Protein AF-A0A1B6M7W5-F1 (afdb_monomer_lite)

Foldseek 3Di:
DVVVVLVVVVVVVVVVVVVPVDPDPVVVLLVVLLSCLVPPNDWDALCNVDVDDDPRRRATDADPDPDPVSCPDSNRSNSVSLRPDDVCVVPPPPPPPPD

Structure (mmCIF, N/CA/C/O backbone):
data_AF-A0A1B6M7W5-F1
#
_entry.id   AF-A0A1B6M7W5-F1
#
loop_
_atom_site.group_PDB
_atom_site.id
_atom_site.type_symbol
_atom_site.label_atom_id
_atom_site.label_alt_id
_atom_site.label_comp_id
_atom_site.label_asym_id
_atom_site.label_entity_id
_atom_site.label_seq_id
_atom_site.pdbx_PDB_ins_code
_atom_site.Cartn_x
_atom_site.Cartn_y
_atom_site.Cartn_z
_atom_site.occupancy
_atom_site.B_iso_or_equiv
_atom_site.auth_seq_id
_atom_site.auth_comp_id
_atom_site.auth_asym_id
_atom_site.auth_atom_id
_atom_site.pdbx_PDB_model_num
ATOM 1 N N . ASP A 1 1 ? 14.344 5.692 16.605 1.00 52.66 1 ASP A N 1
ATOM 2 C CA . ASP A 1 1 ? 13.565 4.501 16.961 1.00 52.66 1 ASP A CA 1
ATOM 3 C C . ASP A 1 1 ? 12.310 4.390 16.096 1.00 52.66 1 ASP A C 1
ATOM 5 O O . ASP A 1 1 ? 11.431 5.245 16.182 1.00 52.66 1 ASP A O 1
ATOM 9 N N . TRP A 1 2 ? 12.294 3.454 15.145 1.00 39.81 2 TRP A N 1
ATOM 10 C CA . TRP A 1 2 ? 11.211 3.304 14.155 1.00 39.81 2 TRP A CA 1
ATOM 11 C C . TRP A 1 2 ? 10.080 2.415 14.665 1.00 39.81 2 TRP A C 1
ATOM 13 O O . TRP A 1 2 ? 8.920 2.696 14.382 1.00 39.81 2 TRP A O 1
ATOM 23 N N . HIS A 1 3 ? 10.409 1.415 15.486 1.00 44.88 3 HIS A N 1
ATOM 24 C CA . HIS A 1 3 ? 9.435 0.520 16.104 1.00 44.88 3 HIS A CA 1
ATOM 25 C C . HIS A 1 3 ? 8.398 1.315 16.901 1.00 44.88 3 HIS A C 1
ATOM 27 O O . HIS A 1 3 ? 7.205 1.186 16.631 1.00 44.88 3 HIS A O 1
ATOM 33 N N . ASN A 1 4 ? 8.847 2.250 17.742 1.00 48.62 4 ASN A N 1
ATOM 34 C CA . ASN A 1 4 ? 7.959 3.065 18.576 1.00 48.62 4 ASN A CA 1
ATOM 35 C C . ASN A 1 4 ? 6.988 3.936 17.770 1.00 48.62 4 ASN A C 1
ATOM 37 O O . ASN A 1 4 ? 5.854 4.121 18.189 1.00 48.62 4 ASN A O 1
ATOM 41 N N . ARG A 1 5 ? 7.371 4.417 16.579 1.00 47.44 5 ARG A N 1
ATOM 42 C CA . ARG A 1 5 ? 6.477 5.229 15.733 1.00 47.44 5 ARG A CA 1
ATOM 43 C C . ARG A 1 5 ? 5.368 4.405 15.090 1.00 47.44 5 ARG A C 1
ATOM 45 O O . ARG A 1 5 ? 4.238 4.871 15.015 1.00 47.44 5 ARG A O 1
ATOM 52 N N . THR A 1 6 ? 5.679 3.186 14.656 1.00 51.00 6 THR A N 1
ATOM 53 C CA . THR A 1 6 ? 4.680 2.248 14.120 1.00 51.00 6 THR A CA 1
ATOM 54 C C . THR A 1 6 ? 3.662 1.855 15.187 1.00 51.00 6 THR A C 1
ATOM 56 O O . THR A 1 6 ? 2.465 1.888 14.914 1.00 51.00 6 THR A O 1
ATOM 59 N N . PHE A 1 7 ? 4.123 1.581 16.413 1.00 55.97 7 PHE A N 1
ATOM 60 C CA . PHE A 1 7 ? 3.243 1.283 17.546 1.00 55.97 7 PHE A CA 1
ATOM 61 C C . PHE A 1 7 ? 2.380 2.482 17.954 1.00 55.97 7 PHE A C 1
ATOM 63 O O . PHE A 1 7 ? 1.214 2.305 18.296 1.00 55.97 7 PHE A O 1
ATOM 70 N N . GLU A 1 8 ? 2.911 3.704 17.876 1.00 48.72 8 GLU A N 1
ATOM 71 C CA . GLU A 1 8 ? 2.160 4.921 18.198 1.00 48.72 8 GLU A CA 1
ATOM 72 C C . GLU A 1 8 ? 1.050 5.194 17.173 1.00 48.72 8 GLU A C 1
ATOM 74 O O . GLU A 1 8 ? -0.090 5.461 17.546 1.00 48.72 8 GLU A O 1
ATOM 79 N N . VAL A 1 9 ? 1.352 5.063 15.876 1.00 58.28 9 VAL A N 1
ATOM 80 C CA . VAL A 1 9 ? 0.360 5.218 14.799 1.00 58.28 9 VAL A CA 1
ATOM 81 C C . VAL A 1 9 ? -0.689 4.109 14.870 1.00 58.28 9 VAL A C 1
ATOM 83 O O . VAL A 1 9 ? -1.880 4.405 14.772 1.00 58.28 9 VAL A O 1
ATOM 86 N N . GLN A 1 10 ? -0.280 2.862 15.131 1.00 57.69 10 GLN A N 1
ATOM 87 C CA . GLN A 1 10 ? -1.220 1.777 15.415 1.00 57.69 10 GLN A CA 1
ATOM 88 C C . GLN A 1 10 ? -2.114 2.128 16.605 1.00 57.69 10 GLN A C 1
ATOM 90 O O . GLN A 1 10 ? -3.328 2.067 16.457 1.00 57.69 10 GLN A O 1
ATOM 95 N N . ARG A 1 11 ? -1.566 2.591 17.737 1.00 60.91 11 ARG A N 1
ATOM 96 C CA . ARG A 1 11 ? -2.366 2.978 18.912 1.00 60.91 11 ARG A CA 1
ATOM 97 C C . ARG A 1 11 ? -3.338 4.119 18.633 1.00 60.91 11 ARG A C 1
ATOM 99 O O . ARG A 1 11 ? -4.479 4.043 19.075 1.00 60.91 11 ARG A O 1
ATOM 106 N N . ILE A 1 12 ? -2.921 5.165 17.921 1.00 62.06 12 ILE A N 1
ATOM 107 C CA . ILE A 1 12 ? -3.774 6.327 17.624 1.00 62.06 12 ILE A CA 1
ATOM 108 C C . ILE A 1 12 ? -4.921 5.924 16.701 1.00 62.06 12 ILE A C 1
ATOM 110 O O . ILE A 1 12 ? -6.074 6.291 16.938 1.00 62.06 12 ILE A O 1
ATOM 114 N N . VAL A 1 13 ? -4.630 5.153 15.654 1.00 62.50 13 VAL A N 1
ATOM 115 C CA . VAL A 1 13 ? -5.669 4.718 14.723 1.00 62.50 13 VAL A CA 1
ATOM 116 C C . VAL A 1 13 ? -6.583 3.683 15.378 1.00 62.50 13 VAL A C 1
ATOM 118 O O . VAL A 1 13 ? -7.797 3.782 15.235 1.00 62.50 13 VAL A O 1
ATOM 121 N N . GLN A 1 14 ? -6.043 2.766 16.179 1.00 60.72 14 GLN A N 1
ATOM 122 C CA . GLN A 1 14 ? -6.811 1.787 16.950 1.00 60.72 14 GLN A CA 1
ATOM 123 C C . GLN A 1 14 ? -7.681 2.467 18.019 1.00 60.72 14 GLN A C 1
ATOM 125 O O . GLN A 1 14 ? -8.842 2.104 18.173 1.00 60.72 14 GLN A O 1
ATOM 130 N N . GLY A 1 15 ? -7.187 3.519 18.677 1.00 57.56 15 GLY A N 1
ATOM 131 C CA . GLY A 1 15 ? -7.953 4.328 19.628 1.00 57.56 15 GLY A CA 1
ATOM 132 C C . GLY A 1 15 ? -9.070 5.152 18.979 1.00 57.56 15 GLY A C 1
ATOM 133 O O . GLY A 1 15 ? -10.135 5.316 19.569 1.00 57.56 15 GLY A O 1
ATOM 134 N N . ASN A 1 16 ? -8.878 5.639 17.750 1.00 54.72 16 ASN A N 1
ATOM 135 C CA . ASN A 1 16 ? -9.939 6.317 16.996 1.00 54.72 16 ASN A CA 1
ATOM 136 C C . ASN A 1 16 ? -10.954 5.331 16.406 1.00 54.72 16 ASN A C 1
ATOM 138 O O . ASN A 1 16 ? -12.148 5.614 16.412 1.00 54.72 16 ASN A O 1
ATOM 142 N N . LEU A 1 17 ? -10.498 4.156 15.971 1.00 56.34 17 LEU A N 1
ATOM 143 C CA . LEU A 1 17 ? -11.354 3.072 15.505 1.00 56.34 17 LEU A CA 1
ATOM 144 C C . LEU A 1 17 ? -12.186 2.470 16.639 1.00 56.34 17 LEU A C 1
ATOM 146 O O . LEU A 1 17 ? -13.326 2.128 16.388 1.00 56.34 17 LEU A O 1
ATOM 150 N N . GLN A 1 18 ? -11.682 2.390 17.876 1.00 53.47 18 GLN A N 1
ATOM 151 C CA . GLN A 1 18 ? -12.452 1.940 19.048 1.00 53.47 18 GLN A CA 1
ATOM 152 C C . GLN A 1 18 ? -13.565 2.913 19.467 1.00 53.47 18 GLN A C 1
ATOM 154 O O . GLN A 1 18 ? -14.569 2.479 20.029 1.00 53.47 18 GLN A O 1
ATOM 159 N N . LYS A 1 19 ? -13.419 4.220 19.191 1.00 55.97 19 LYS A N 1
ATOM 160 C CA . LYS A 1 19 ? -14.475 5.219 19.462 1.00 55.97 19 LYS A CA 1
ATOM 161 C C . LYS A 1 19 ? -15.721 4.998 18.604 1.00 55.97 19 LYS A C 1
ATOM 163 O O . LYS A 1 19 ? -16.812 5.399 18.995 1.00 55.97 19 LYS A O 1
ATOM 168 N N . THR A 1 20 ? -15.566 4.350 17.455 1.00 56.31 20 THR A N 1
ATOM 169 C CA . THR A 1 20 ? -16.665 3.825 16.648 1.00 56.31 20 THR A CA 1
ATOM 170 C C . THR A 1 20 ? -16.804 2.342 16.975 1.00 56.31 20 THR A C 1
ATOM 172 O O . THR A 1 20 ? -15.862 1.590 16.796 1.00 56.31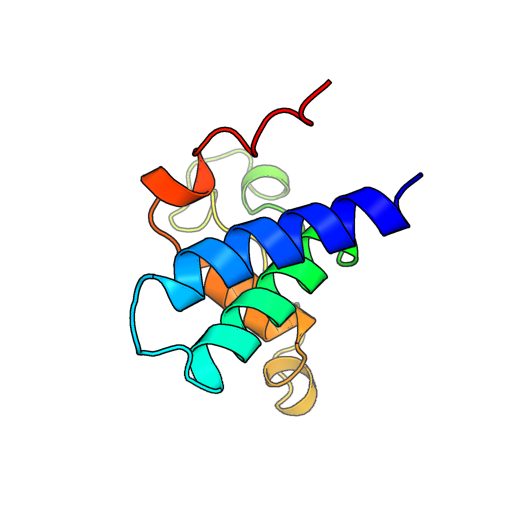 20 THR A O 1
ATOM 175 N N . SER A 1 21 ? -17.943 1.859 17.455 1.00 56.69 21 SER A N 1
ATOM 176 C CA . SER A 1 21 ? -18.127 0.464 17.912 1.00 56.69 21 SER A CA 1
ATOM 177 C C . SER A 1 21 ? -18.010 -0.625 16.816 1.00 56.69 21 SER A C 1
ATOM 179 O O . SER A 1 21 ? -18.495 -1.739 16.982 1.00 56.69 21 SER A O 1
ATOM 181 N N . THR A 1 22 ? -17.375 -0.332 15.680 1.00 59.47 22 THR A N 1
ATOM 182 C CA . THR A 1 22 ? -17.299 -1.165 14.475 1.00 59.47 22 THR A CA 1
ATOM 183 C C . THR A 1 22 ? -15.864 -1.279 13.950 1.00 59.47 22 THR A C 1
ATOM 185 O O . THR A 1 22 ? -15.550 -0.933 12.812 1.00 59.47 22 THR A O 1
ATOM 188 N N . VAL A 1 23 ? -14.965 -1.841 14.763 1.00 64.19 23 VAL A N 1
ATOM 189 C CA . VAL A 1 23 ? -13.677 -2.345 14.258 1.00 64.19 23 VAL A CA 1
ATOM 190 C C . VAL A 1 23 ? -13.901 -3.733 13.677 1.00 64.19 23 VAL A C 1
ATOM 192 O O . VAL A 1 23 ? -13.830 -4.742 14.372 1.00 64.19 23 VAL A O 1
ATOM 195 N N . THR A 1 24 ? -14.236 -3.780 12.393 1.00 81.00 24 THR A N 1
ATOM 196 C CA . THR A 1 24 ? -14.421 -5.045 11.677 1.00 81.00 24 THR A CA 1
ATOM 197 C C . THR A 1 24 ? -13.099 -5.510 11.062 1.00 81.00 24 THR A C 1
ATOM 199 O O . THR A 1 24 ? -12.213 -4.699 10.780 1.00 81.00 24 THR A O 1
ATOM 202 N N . LEU A 1 25 ? -12.957 -6.821 10.834 1.00 82.56 25 LEU A N 1
ATOM 203 C CA . LEU A 1 25 ? -11.784 -7.406 10.166 1.00 82.56 25 LEU A CA 1
ATOM 204 C C . LEU A 1 25 ? -11.399 -6.674 8.858 1.00 82.56 25 LEU A C 1
ATOM 206 O O . LEU A 1 25 ? -10.213 -6.401 8.677 1.00 82.56 25 LEU A O 1
ATOM 210 N N . PRO A 1 26 ? -12.345 -6.264 7.985 1.00 85.38 26 PRO A N 1
ATOM 211 C CA . PRO A 1 26 ? -12.026 -5.449 6.813 1.00 85.38 26 PRO A CA 1
ATOM 212 C C . PRO A 1 26 ? -11.370 -4.104 7.142 1.00 85.38 26 PRO A C 1
ATOM 214 O O . PRO A 1 26 ? -10.436 -3.703 6.452 1.00 85.38 26 PRO A O 1
ATOM 217 N N . CYS A 1 27 ? -11.811 -3.412 8.198 1.00 82.94 27 CYS A N 1
ATOM 218 C CA . CYS A 1 27 ? -11.216 -2.136 8.606 1.00 82.94 27 CYS A CA 1
ATOM 219 C C . CYS A 1 27 ? -9.760 -2.315 9.057 1.00 82.94 27 CYS A C 1
ATOM 221 O O . CYS A 1 27 ? -8.898 -1.525 8.672 1.00 82.94 27 CYS A O 1
ATOM 223 N N . LEU A 1 28 ? -9.477 -3.373 9.826 1.00 85.75 28 LEU A N 1
ATOM 224 C CA . LEU A 1 28 ? -8.112 -3.716 10.241 1.00 85.75 28 LEU A CA 1
ATOM 225 C C . LEU A 1 28 ? -7.237 -4.071 9.037 1.00 85.75 28 LEU A C 1
ATOM 227 O O . LEU A 1 28 ? -6.126 -3.563 8.922 1.00 85.75 28 LEU A O 1
ATOM 231 N N . TYR A 1 29 ? -7.765 -4.863 8.103 1.00 89.69 29 TYR A N 1
ATOM 232 C CA . TYR A 1 29 ? -7.059 -5.227 6.878 1.00 89.69 29 TYR A CA 1
ATOM 233 C C . TYR A 1 29 ? -6.712 -4.002 6.020 1.00 89.69 29 TYR A C 1
ATOM 235 O O . TYR A 1 29 ? -5.572 -3.852 5.576 1.00 89.69 29 TYR A O 1
ATOM 243 N N . ILE A 1 30 ? -7.662 -3.084 5.809 1.00 87.62 30 ILE A N 1
ATOM 244 C CA . ILE A 1 30 ? -7.419 -1.840 5.061 1.00 87.62 30 ILE A CA 1
ATOM 245 C C . ILE A 1 30 ? -6.340 -1.009 5.763 1.00 87.62 30 ILE A C 1
ATOM 247 O O . ILE A 1 30 ? -5.410 -0.533 5.113 1.00 87.62 30 ILE A O 1
ATOM 251 N N . LEU A 1 31 ? -6.414 -0.864 7.086 1.00 87.06 31 LEU A N 1
ATOM 252 C CA . LEU A 1 31 ? -5.429 -0.103 7.849 1.00 87.06 31 LEU A CA 1
ATOM 253 C C . LEU A 1 31 ? -4.022 -0.712 7.780 1.00 87.06 31 LEU A C 1
ATOM 255 O O . LEU A 1 31 ? -3.039 -0.001 7.569 1.00 87.06 31 LEU A O 1
ATOM 259 N N . GLU A 1 32 ? -3.914 -2.021 7.971 1.00 87.88 32 GLU A N 1
ATOM 260 C CA . GLU A 1 32 ? -2.633 -2.718 7.995 1.00 87.88 32 GLU A CA 1
ATOM 261 C C . GLU A 1 32 ? -1.972 -2.705 6.617 1.00 87.88 32 GLU A C 1
ATOM 263 O O . GLU A 1 32 ? -0.800 -2.355 6.494 1.00 87.88 32 GLU A O 1
ATOM 268 N N . THR A 1 33 ? -2.732 -2.994 5.559 1.00 91.25 33 THR A N 1
ATOM 269 C CA . THR A 1 33 ? -2.207 -2.999 4.186 1.00 91.25 33 THR A CA 1
ATOM 270 C C . THR A 1 33 ? -1.804 -1.609 3.700 1.00 91.25 33 THR A C 1
ATOM 272 O O . THR A 1 33 ? -0.762 -1.469 3.056 1.00 91.25 33 THR A O 1
ATOM 275 N N . THR A 1 34 ? -2.570 -0.564 4.030 1.00 88.69 34 THR A N 1
ATOM 276 C CA . THR A 1 34 ? -2.197 0.826 3.715 1.00 88.69 34 THR A CA 1
ATOM 277 C C . THR A 1 34 ? -0.941 1.254 4.476 1.00 88.69 34 THR A C 1
ATOM 279 O O . THR A 1 34 ? -0.004 1.771 3.866 1.00 88.69 34 THR A O 1
ATOM 282 N N . SER A 1 35 ? -0.862 0.951 5.775 1.00 87.75 35 SER A N 1
ATOM 283 C CA . SER A 1 35 ? 0.310 1.249 6.611 1.00 87.75 35 SER A CA 1
ATOM 284 C C . SER A 1 35 ? 1.559 0.490 6.153 1.00 87.75 35 SER A C 1
ATOM 286 O O . SER A 1 35 ? 2.654 1.055 6.085 1.00 87.75 35 SER A O 1
ATOM 288 N N . TYR A 1 36 ? 1.403 -0.782 5.784 1.00 88.81 36 TYR A N 1
ATOM 289 C CA . TYR A 1 36 ? 2.466 -1.598 5.206 1.00 88.81 36 TYR A CA 1
ATOM 290 C C . TYR A 1 36 ? 2.980 -0.992 3.896 1.00 88.81 36 TYR A C 1
ATOM 292 O O . TYR A 1 36 ? 4.189 -0.838 3.725 1.00 88.81 36 TYR A O 1
ATOM 300 N N . CYS A 1 37 ? 2.082 -0.576 2.997 1.00 87.88 37 CYS A N 1
ATOM 301 C CA . CYS A 1 37 ? 2.475 0.058 1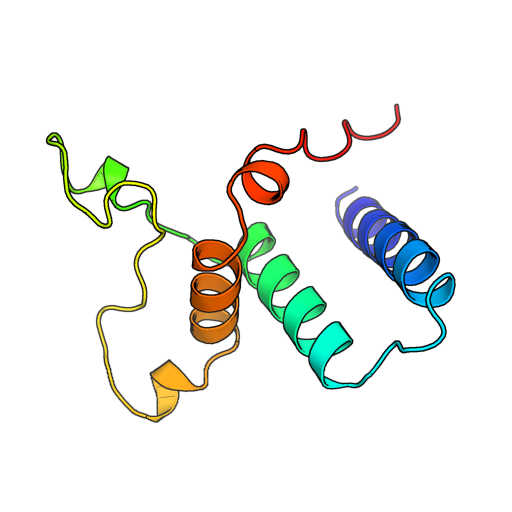.739 1.00 87.88 37 CYS A CA 1
ATOM 302 C C . CYS A 1 37 ? 3.260 1.350 1.967 1.00 87.88 37 CYS A C 1
ATOM 304 O O . CYS A 1 37 ? 4.349 1.497 1.424 1.00 87.88 37 CYS A O 1
ATOM 306 N N . MET A 1 38 ? 2.758 2.238 2.827 1.00 84.31 38 MET A N 1
ATOM 307 C CA . MET A 1 38 ? 3.408 3.520 3.107 1.00 84.31 38 MET A CA 1
ATOM 308 C C . MET A 1 38 ? 4.785 3.390 3.770 1.00 84.31 38 MET A C 1
ATOM 310 O O . MET A 1 38 ? 5.618 4.279 3.620 1.00 84.31 38 MET A O 1
ATOM 314 N N . SER A 1 39 ? 5.025 2.320 4.532 1.00 83.88 39 SER A N 1
ATOM 315 C CA . SER A 1 39 ? 6.257 2.158 5.316 1.00 83.88 39 SER A CA 1
ATOM 316 C C . SER A 1 39 ? 7.291 1.225 4.686 1.00 83.88 39 SER A C 1
ATOM 318 O O . SER A 1 39 ? 8.483 1.379 4.955 1.00 83.88 39 SER A O 1
ATOM 320 N N . LYS A 1 40 ? 6.859 0.235 3.896 1.00 84.69 40 LYS A N 1
ATOM 321 C CA . LYS A 1 40 ? 7.723 -0.846 3.392 1.00 84.69 40 LYS A CA 1
ATOM 322 C C . LYS A 1 40 ? 7.749 -0.974 1.874 1.00 84.69 40 LYS A C 1
ATOM 324 O O . LYS A 1 40 ? 8.675 -1.596 1.363 1.00 84.69 40 LYS A O 1
ATOM 329 N N . CYS A 1 41 ? 6.771 -0.428 1.151 1.00 84.25 41 CYS A N 1
ATOM 330 C CA . CYS A 1 41 ? 6.721 -0.563 -0.302 1.00 84.25 41 CYS A CA 1
ATOM 331 C C . CYS A 1 41 ? 7.330 0.657 -0.995 1.00 84.25 41 CYS A C 1
ATOM 333 O O . CYS A 1 41 ? 7.048 1.801 -0.647 1.00 84.25 41 CYS A O 1
ATOM 335 N N . THR A 1 42 ? 8.118 0.415 -2.041 1.00 85.38 42 THR A N 1
ATOM 336 C CA . THR A 1 42 ? 8.513 1.467 -2.980 1.00 85.38 42 THR A CA 1
ATOM 337 C C . THR A 1 42 ? 7.326 1.769 -3.889 1.00 85.38 42 THR A C 1
ATOM 339 O O . THR A 1 42 ? 6.978 0.966 -4.754 1.00 85.38 42 THR A O 1
ATOM 342 N N . MET A 1 43 ? 6.672 2.906 -3.661 1.00 85.12 43 MET A N 1
ATOM 343 C CA . MET A 1 43 ? 5.519 3.351 -4.442 1.00 85.12 43 MET A CA 1
ATOM 344 C C . MET A 1 43 ? 5.958 4.422 -5.441 1.00 85.12 43 MET A C 1
ATOM 346 O O . MET A 1 43 ? 6.530 5.435 -5.049 1.00 85.12 43 MET A O 1
ATOM 350 N N . THR A 1 44 ? 5.678 4.209 -6.726 1.00 87.62 44 THR A N 1
ATOM 351 C CA . THR A 1 44 ? 5.943 5.194 -7.786 1.00 87.62 44 THR A CA 1
ATOM 352 C C . THR A 1 44 ? 4.681 6.001 -8.050 1.00 87.62 44 THR A C 1
ATOM 354 O O . THR A 1 44 ? 3.620 5.417 -8.288 1.00 87.62 44 THR A O 1
ATOM 357 N N . SER A 1 45 ? 4.773 7.329 -8.007 1.00 87.06 45 SER A N 1
ATOM 358 C CA . SER A 1 45 ? 3.648 8.193 -8.357 1.00 87.06 45 SER A CA 1
ATOM 359 C C . SER A 1 45 ? 3.481 8.259 -9.874 1.00 87.06 45 SER A C 1
ATOM 361 O O . SER A 1 45 ? 4.460 8.250 -10.620 1.00 87.06 45 SER A O 1
ATOM 363 N N . GLY A 1 46 ? 2.245 8.374 -10.361 1.00 85.62 46 GLY A N 1
ATOM 364 C CA . GLY A 1 46 ? 1.983 8.667 -11.771 1.00 85.62 46 GLY A CA 1
ATOM 365 C C . GLY A 1 46 ? 2.649 9.972 -12.227 1.00 85.62 46 GLY A C 1
ATOM 366 O O . GLY A 1 46 ? 3.047 10.085 -13.386 1.00 85.62 46 GLY A O 1
ATOM 367 N N . ARG A 1 47 ? 2.848 10.917 -11.300 1.00 86.31 47 ARG A N 1
ATOM 368 C CA . ARG A 1 47 ? 3.547 12.188 -11.510 1.00 86.31 47 ARG A CA 1
ATOM 369 C C . ARG A 1 47 ? 5.029 11.999 -11.829 1.00 86.31 47 ARG A C 1
ATOM 371 O O . ARG A 1 47 ? 5.573 12.796 -12.583 1.00 86.31 47 ARG A O 1
ATOM 378 N N . ASP A 1 48 ? 5.649 10.941 -11.312 1.00 85.62 48 ASP A N 1
ATOM 379 C CA . ASP A 1 48 ? 7.065 10.641 -11.559 1.00 85.62 48 ASP A CA 1
ATOM 380 C C . ASP A 1 48 ? 7.291 10.087 -12.976 1.00 85.62 48 ASP A C 1
ATOM 382 O O . ASP A 1 48 ? 8.405 10.108 -13.491 1.00 85.62 48 ASP A O 1
ATOM 386 N N . ILE A 1 49 ? 6.230 9.581 -13.613 1.00 85.62 49 ILE A N 1
ATOM 387 C CA . ILE A 1 49 ? 6.273 8.943 -14.935 1.00 85.62 49 ILE A CA 1
ATOM 388 C C . ILE A 1 49 ? 5.780 9.899 -16.021 1.00 85.62 49 ILE A C 1
ATOM 390 O O . ILE A 1 49 ? 6.349 9.962 -17.111 1.00 85.62 49 ILE A O 1
ATOM 394 N N . HIS A 1 50 ? 4.699 10.629 -15.745 1.00 85.00 50 HIS A N 1
ATOM 395 C CA . HIS A 1 50 ? 4.067 11.524 -16.704 1.00 85.00 50 HIS A CA 1
ATOM 396 C C . HIS A 1 50 ? 4.335 12.985 -16.332 1.00 85.00 50 HIS 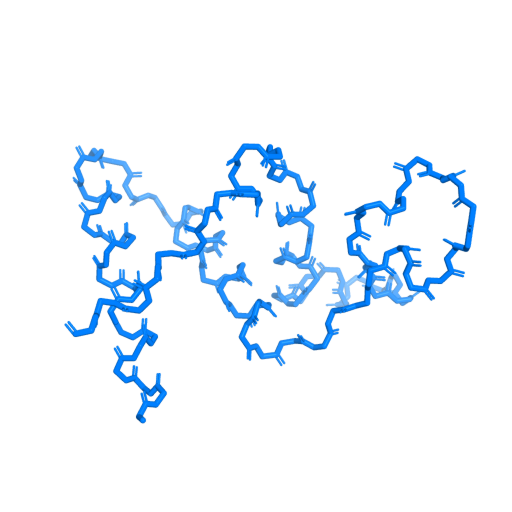A C 1
ATOM 398 O O . HIS A 1 50 ? 3.785 13.517 -15.366 1.00 85.00 50 HIS A O 1
ATOM 404 N N . GLY A 1 51 ? 5.137 13.660 -17.163 1.00 85.81 51 GLY A N 1
ATOM 405 C CA . GLY A 1 51 ? 5.400 15.099 -17.050 1.00 85.81 51 GLY A CA 1
ATOM 406 C C . GLY A 1 51 ? 4.212 15.998 -17.422 1.00 85.81 51 GLY A C 1
ATOM 407 O O . GLY A 1 51 ? 4.295 17.209 -17.254 1.00 85.81 51 GLY A O 1
ATOM 408 N N . TYR A 1 52 ? 3.111 15.422 -17.911 1.00 88.50 52 TYR A N 1
ATOM 409 C CA . TYR A 1 52 ? 1.888 16.119 -18.314 1.00 88.50 52 TYR A CA 1
ATOM 410 C C . TYR A 1 52 ? 0.669 15.612 -17.531 1.00 88.50 52 TYR A C 1
ATOM 412 O O . TYR A 1 52 ? 0.713 14.555 -16.894 1.00 88.50 52 TYR A O 1
ATOM 420 N N . GLU A 1 53 ? -0.430 16.367 -17.581 1.00 83.88 53 GLU A N 1
ATOM 421 C CA . GLU A 1 53 ? -1.667 16.008 -16.885 1.00 83.88 53 GLU A CA 1
ATOM 422 C C . GLU A 1 53 ? -2.291 14.736 -17.468 1.00 83.88 53 GLU A C 1
ATOM 424 O O . GLU A 1 53 ? -2.639 14.665 -18.647 1.00 83.88 53 GLU A O 1
ATOM 429 N N . THR A 1 54 ? -2.468 13.725 -16.618 1.00 86.38 54 THR A N 1
ATOM 430 C CA . THR A 1 54 ? -3.232 12.515 -16.933 1.00 86.38 54 THR A CA 1
ATOM 431 C C . THR A 1 54 ? -4.205 12.227 -15.804 1.00 86.38 54 THR A C 1
ATOM 433 O O . THR A 1 54 ? -3.949 12.549 -14.646 1.00 86.38 54 THR A O 1
ATOM 436 N N . ARG A 1 55 ? -5.315 11.552 -16.118 1.00 83.75 55 ARG A N 1
ATOM 437 C CA . ARG A 1 55 ? -6.360 11.216 -15.135 1.00 83.75 55 ARG A CA 1
ATOM 438 C C . ARG A 1 55 ? -5.840 10.437 -13.915 1.00 83.75 55 ARG A C 1
ATOM 440 O O . ARG A 1 55 ? -6.467 10.472 -12.865 1.00 83.75 55 ARG A O 1
ATOM 447 N N . ALA A 1 56 ? -4.730 9.711 -14.056 1.00 82.62 56 ALA A N 1
ATOM 448 C CA . ALA A 1 56 ? -4.119 8.918 -12.989 1.00 82.62 56 ALA A CA 1
ATOM 449 C C . ALA A 1 56 ? -2.787 9.500 -12.485 1.00 82.62 56 ALA A C 1
ATOM 451 O O . ALA A 1 56 ? -2.065 8.806 -11.774 1.00 82.62 56 ALA A O 1
ATOM 452 N N . ARG A 1 57 ? -2.450 10.745 -12.841 1.00 85.19 57 ARG A N 1
ATOM 453 C CA . ARG A 1 57 ? -1.162 11.362 -12.503 1.00 85.19 57 ARG A CA 1
ATOM 454 C C . ARG A 1 57 ? -0.905 11.392 -11.000 1.00 85.19 57 ARG A C 1
ATOM 456 O O . ARG A 1 57 ? 0.179 11.034 -10.566 1.00 85.19 57 ARG A O 1
ATOM 463 N N . ASP A 1 58 ? -1.902 11.762 -10.209 1.00 86.56 58 ASP A N 1
ATOM 464 C CA . ASP A 1 58 ? -1.748 11.857 -8.754 1.00 86.56 58 ASP A CA 1
ATOM 465 C C . ASP A 1 58 ? -1.980 10.518 -8.029 1.00 86.56 58 ASP A C 1
ATOM 467 O O . ASP A 1 58 ? -1.939 10.453 -6.803 1.00 86.56 58 ASP A O 1
ATOM 471 N N . ASN A 1 59 ? -2.206 9.430 -8.775 1.00 89.38 59 ASN A N 1
ATOM 472 C CA . ASN A 1 59 ? -2.331 8.090 -8.212 1.00 89.38 59 ASN A CA 1
ATOM 473 C C . ASN A 1 59 ? -0.982 7.370 -8.210 1.00 89.38 59 ASN A C 1
ATOM 475 O O . ASN A 1 59 ? -0.171 7.512 -9.125 1.00 89.38 59 ASN A O 1
ATOM 479 N N . TYR A 1 60 ? -0.782 6.506 -7.222 1.00 90.12 60 TYR A N 1
ATOM 480 C CA . TYR A 1 60 ? 0.330 5.567 -7.221 1.00 90.12 60 TYR A CA 1
ATOM 481 C C . TYR A 1 60 ? 0.108 4.453 -8.245 1.00 90.12 60 TYR A C 1
ATOM 483 O O . TYR A 1 60 ? -1.004 3.936 -8.403 1.00 90.12 60 TYR A O 1
ATOM 491 N N . GLN A 1 61 ? 1.181 4.054 -8.919 1.00 87.06 61 GLN A N 1
ATOM 492 C CA . GLN A 1 61 ? 1.175 2.933 -9.848 1.00 87.06 61 GLN A CA 1
ATOM 493 C C . GLN A 1 61 ? 0.894 1.626 -9.111 1.00 87.06 61 GLN A C 1
ATOM 495 O O . GLN A 1 61 ? 1.519 1.302 -8.102 1.00 87.06 61 GLN A O 1
ATOM 500 N N . THR A 1 62 ? -0.033 0.849 -9.665 1.00 81.06 62 THR A N 1
ATOM 501 C CA . THR A 1 62 ? -0.169 -0.563 -9.299 1.00 81.06 62 THR A CA 1
ATOM 502 C C . THR A 1 62 ? 0.849 -1.378 -10.092 1.00 81.06 62 THR A C 1
ATOM 504 O O . THR A 1 62 ? 1.339 -0.943 -11.134 1.00 81.06 62 THR A O 1
ATOM 507 N N . GLY A 1 63 ? 1.220 -2.540 -9.566 1.00 74.12 63 GLY A N 1
ATOM 508 C CA . GLY A 1 63 ? 2.238 -3.410 -10.136 1.00 74.12 63 GLY A CA 1
ATOM 509 C C . GLY A 1 63 ? 1.990 -3.694 -11.616 1.00 74.12 63 GLY A C 1
ATOM 510 O O . GLY A 1 63 ? 0.861 -3.910 -12.052 1.00 74.12 63 GLY A O 1
ATOM 511 N N . ARG A 1 64 ? 3.079 -3.718 -12.390 1.00 70.88 64 ARG A N 1
ATOM 512 C CA . ARG A 1 64 ? 3.055 -3.933 -13.845 1.00 70.88 64 ARG A CA 1
ATOM 513 C C . ARG A 1 64 ? 2.418 -5.270 -14.240 1.00 70.88 64 ARG A C 1
ATOM 515 O O . ARG A 1 64 ? 1.843 -5.386 -15.320 1.00 70.88 64 ARG A O 1
ATOM 522 N N . TYR A 1 65 ? 2.537 -6.272 -13.374 1.00 74.81 65 TYR A N 1
ATOM 523 C CA . TYR A 1 65 ? 2.047 -7.624 -13.609 1.00 74.81 65 TYR A CA 1
ATOM 524 C C . TYR A 1 65 ? 0.632 -7.785 -13.048 1.00 74.81 65 TYR A C 1
ATOM 526 O O . TYR A 1 65 ? 0.413 -7.664 -11.846 1.00 74.81 65 TYR A O 1
ATOM 534 N N . LYS A 1 66 ? -0.322 -8.091 -13.933 1.00 72.38 66 LYS A N 1
ATOM 535 C CA . LYS A 1 66 ? -1.736 -8.343 -13.607 1.00 72.38 66 LYS A CA 1
ATOM 536 C C . LYS A 1 66 ? -2.030 -9.834 -13.419 1.00 72.38 66 LYS A C 1
ATOM 538 O O . LYS A 1 66 ? -3.048 -10.336 -13.880 1.00 72.38 66 LYS A O 1
ATOM 543 N N . THR A 1 67 ? -1.094 -10.584 -12.845 1.00 82.38 67 THR A N 1
ATOM 544 C CA . THR A 1 67 ? -1.366 -11.988 -12.527 1.00 82.38 67 THR A CA 1
ATOM 545 C C . THR A 1 67 ? -2.209 -12.053 -11.258 1.00 82.38 67 THR A C 1
ATOM 547 O O . THR A 1 67 ? -2.028 -11.240 -10.352 1.00 82.38 67 THR A O 1
ATOM 550 N N . VAL A 1 68 ? -3.103 -13.040 -11.172 1.00 77.62 68 VAL A N 1
ATOM 551 C CA . VAL A 1 68 ? -4.019 -13.225 -10.029 1.00 77.62 68 VAL A CA 1
ATOM 552 C C . VAL A 1 68 ? -3.264 -13.220 -8.693 1.00 77.62 68 VAL A C 1
ATOM 554 O O . VAL A 1 68 ? -3.685 -12.586 -7.731 1.00 77.62 68 VAL A O 1
ATOM 557 N N . VAL A 1 69 ? -2.082 -13.845 -8.651 1.00 78.50 69 VAL A N 1
ATOM 558 C CA . VAL A 1 69 ? -1.214 -13.862 -7.462 1.00 78.50 69 VAL A CA 1
ATOM 559 C C . VAL A 1 69 ? -0.793 -12.452 -7.044 1.00 78.50 69 VAL A C 1
ATOM 561 O O . VAL A 1 69 ? -0.840 -12.131 -5.861 1.00 78.50 69 VAL A O 1
ATOM 564 N N . TYR A 1 70 ? -0.412 -11.596 -7.997 1.00 78.00 70 TYR A N 1
ATOM 565 C CA . TYR A 1 70 ? -0.013 -10.221 -7.702 1.00 78.00 70 TYR A CA 1
ATOM 566 C C . TYR A 1 70 ? -1.197 -9.363 -7.264 1.00 78.00 70 TYR A C 1
ATOM 568 O O . TYR A 1 70 ? -1.037 -8.518 -6.387 1.00 78.00 70 TYR A O 1
ATOM 576 N N . GLU A 1 71 ? -2.389 -9.580 -7.820 1.00 77.25 71 GLU A N 1
ATOM 577 C CA . GLU A 1 71 ? -3.580 -8.801 -7.465 1.00 77.25 71 GLU A CA 1
ATOM 578 C C . GLU A 1 71 ? -3.973 -8.937 -5.992 1.00 77.25 71 GLU A C 1
ATOM 580 O O . GLU A 1 71 ? -4.429 -7.956 -5.399 1.00 77.25 71 GLU A O 1
ATOM 585 N N . HIS A 1 72 ? -3.740 -10.111 -5.403 1.00 82.38 72 HIS A N 1
ATOM 586 C CA . HIS A 1 72 ? -4.042 -10.401 -4.002 1.00 82.38 72 HIS A CA 1
ATOM 587 C C . HIS A 1 72 ? -2.919 -10.029 -3.025 1.00 82.38 72 HIS A C 1
ATOM 589 O O . HIS A 1 72 ? -3.097 -10.172 -1.814 1.00 82.38 72 HIS A O 1
ATOM 595 N N . LEU A 1 73 ? -1.772 -9.534 -3.505 1.00 88.44 73 LEU A N 1
ATOM 596 C CA . LEU A 1 73 ? -0.697 -9.123 -2.608 1.00 88.44 73 LEU A CA 1
ATOM 597 C C . LEU A 1 73 ? -1.127 -7.914 -1.760 1.00 88.44 73 LEU A C 1
ATOM 599 O O . LEU A 1 73 ? -1.652 -6.938 -2.308 1.00 88.44 73 LEU A O 1
ATOM 603 N N . PRO A 1 74 ? -0.812 -7.903 -0.451 1.00 88.38 74 PRO A N 1
ATOM 604 C CA . PRO A 1 74 ? -1.043 -6.752 0.424 1.00 88.38 74 PRO A CA 1
ATOM 605 C C . PRO A 1 74 ? -0.470 -5.440 -0.124 1.00 88.38 74 PRO A C 1
ATOM 607 O O . PRO A 1 74 ? -1.081 -4.386 0.037 1.00 88.38 74 PRO A O 1
ATOM 610 N N . SER A 1 75 ? 0.666 -5.512 -0.829 1.00 88.31 75 SER A N 1
ATOM 611 C CA . SER A 1 75 ? 1.294 -4.366 -1.495 1.00 88.31 75 SER A CA 1
ATOM 612 C C . SER A 1 75 ? 0.426 -3.778 -2.611 1.00 88.31 75 SER A C 1
ATOM 614 O O . SER A 1 75 ? 0.366 -2.566 -2.784 1.00 88.31 75 SER A O 1
ATOM 616 N N . GLN A 1 76 ? -0.293 -4.618 -3.357 1.00 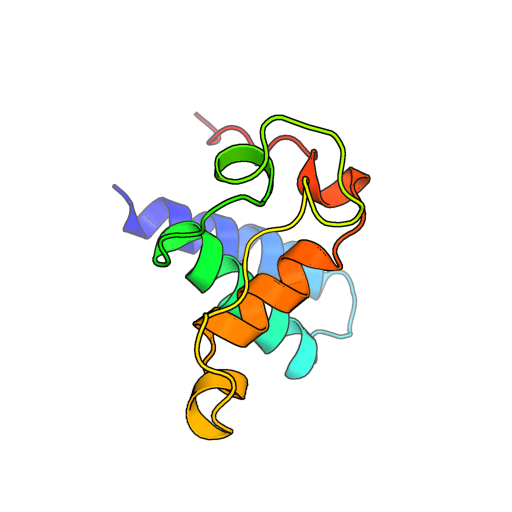89.69 76 GLN A N 1
ATOM 617 C CA . GLN A 1 76 ? -1.198 -4.168 -4.414 1.00 89.69 76 GLN A CA 1
ATOM 618 C C . GLN A 1 76 ? -2.540 -3.707 -3.853 1.00 89.69 76 GLN A C 1
ATOM 620 O O . GLN A 1 76 ? -3.085 -2.701 -4.310 1.00 89.69 76 GLN A O 1
ATOM 625 N N . ALA A 1 77 ? -3.064 -4.407 -2.848 1.00 89.62 77 ALA A N 1
ATOM 626 C CA . ALA A 1 77 ? -4.289 -4.017 -2.162 1.00 89.62 77 ALA A CA 1
ATOM 627 C C . ALA A 1 77 ? -4.141 -2.643 -1.485 1.00 89.62 77 ALA A C 1
ATOM 629 O O . ALA A 1 77 ? -4.961 -1.753 -1.717 1.00 89.62 77 ALA A O 1
ATOM 630 N N . GLY A 1 78 ? -3.056 -2.425 -0.735 1.00 91.12 78 GLY A N 1
ATOM 631 C CA . GLY A 1 78 ? -2.815 -1.165 -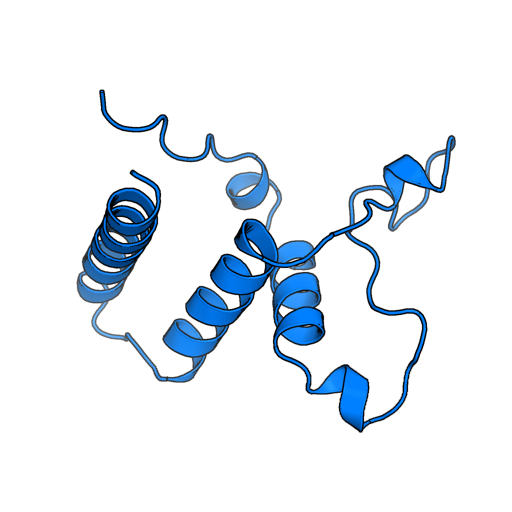0.035 1.00 91.12 78 GLY A CA 1
ATOM 632 C C . GLY A 1 78 ? -2.638 0.026 -0.978 1.00 91.12 78 GLY A C 1
ATOM 633 O O . GLY A 1 78 ? -3.238 1.071 -0.737 1.00 91.12 78 GLY A O 1
ATOM 634 N N . VAL A 1 79 ? -1.936 -0.133 -2.108 1.00 90.62 79 VAL A N 1
ATOM 635 C CA . VAL A 1 79 ? -1.854 0.912 -3.152 1.00 90.62 79 VAL A CA 1
ATOM 636 C C . VAL A 1 79 ? -3.244 1.283 -3.681 1.00 90.62 79 VAL A C 1
ATOM 638 O O . VAL A 1 79 ? -3.564 2.465 -3.817 1.00 90.62 79 VAL A O 1
ATOM 641 N N . ARG A 1 80 ? -4.108 0.292 -3.944 1.00 90.25 80 ARG A N 1
ATOM 642 C CA . ARG A 1 80 ? -5.485 0.549 -4.403 1.00 90.25 80 ARG A CA 1
ATOM 643 C C . ARG A 1 80 ? -6.308 1.274 -3.344 1.00 90.25 80 ARG A C 1
ATOM 645 O O . ARG A 1 80 ? -7.068 2.171 -3.703 1.00 90.25 80 ARG A O 1
ATOM 652 N N . PHE A 1 81 ? -6.165 0.907 -2.072 1.00 90.62 81 PHE A N 1
ATOM 653 C CA . PHE A 1 81 ? -6.846 1.596 -0.978 1.00 90.62 81 PHE A CA 1
ATOM 654 C C . PHE A 1 81 ? -6.387 3.047 -0.869 1.00 90.62 81 PHE A C 1
ATOM 656 O O . PHE A 1 81 ? -7.239 3.930 -0.884 1.00 90.62 81 PHE A O 1
ATOM 663 N N . ILE A 1 82 ? -5.074 3.305 -0.879 1.00 89.00 82 ILE A N 1
ATOM 664 C CA . ILE A 1 82 ? -4.506 4.661 -0.831 1.00 89.00 82 ILE A CA 1
ATOM 665 C C . ILE A 1 82 ? -5.041 5.513 -1.983 1.00 89.00 82 ILE A C 1
ATOM 667 O O . ILE A 1 82 ? -5.529 6.615 -1.753 1.00 89.00 82 ILE A O 1
ATOM 671 N N . ASN A 1 83 ? -5.028 4.995 -3.213 1.00 90.31 83 ASN A N 1
ATOM 672 C CA . ASN A 1 83 ? -5.518 5.732 -4.381 1.00 90.31 83 ASN A CA 1
ATOM 673 C C . ASN A 1 83 ? -7.007 6.095 -4.281 1.00 90.31 83 ASN A C 1
ATOM 675 O O . ASN A 1 83 ? -7.413 7.138 -4.791 1.00 90.31 83 ASN A O 1
ATOM 679 N N . ARG A 1 84 ? -7.812 5.261 -3.611 1.00 89.88 84 ARG A N 1
ATOM 680 C CA . ARG A 1 84 ? -9.247 5.493 -3.390 1.00 89.88 84 ARG A CA 1
ATOM 681 C C . ARG A 1 84 ? -9.554 6.421 -2.218 1.00 89.88 84 ARG A C 1
ATOM 683 O O . ARG A 1 84 ? -10.709 6.817 -2.077 1.00 89.88 84 ARG A O 1
ATOM 690 N N . LEU A 1 85 ? -8.572 6.759 -1.381 1.00 84.00 85 LEU A N 1
ATOM 691 C CA . LEU A 1 85 ? -8.797 7.708 -0.297 1.00 84.00 85 LEU A CA 1
ATOM 692 C C . LEU A 1 85 ? -9.146 9.092 -0.870 1.00 84.00 85 LEU A C 1
ATOM 694 O O . LEU A 1 85 ? -8.561 9.504 -1.876 1.00 84.00 85 LEU A O 1
ATOM 698 N N . PRO A 1 86 ? -10.075 9.826 -0.240 1.00 82.25 86 PRO A N 1
ATOM 699 C CA . PRO A 1 86 ? -10.334 11.210 -0.596 1.00 82.25 86 PRO A CA 1
ATOM 700 C C . PRO A 1 86 ? -9.094 12.069 -0.333 1.00 82.25 86 PRO A C 1
ATOM 702 O O . PRO A 1 86 ? -8.334 11.830 0.611 1.00 82.25 86 PRO A O 1
ATOM 705 N N . ASP A 1 87 ? -8.915 13.106 -1.147 1.00 78.44 87 ASP A N 1
ATOM 706 C CA . ASP A 1 87 ? -7.737 13.976 -1.079 1.00 78.44 87 ASP A CA 1
ATOM 707 C C . ASP A 1 87 ? -7.609 14.688 0.272 1.00 78.44 87 ASP A C 1
ATOM 709 O O . ASP A 1 87 ? -6.500 14.947 0.729 1.00 78.44 87 ASP A O 1
ATOM 713 N N . SER A 1 88 ? -8.726 14.926 0.965 1.00 77.56 88 SER A N 1
ATOM 714 C CA . SER A 1 88 ? -8.737 15.454 2.334 1.00 77.56 88 SER A CA 1
ATOM 715 C C . SER A 1 88 ? -7.989 14.564 3.330 1.00 77.56 88 SER A C 1
ATOM 717 O O . SER A 1 88 ? -7.366 15.077 4.257 1.00 77.56 88 SER A O 1
ATOM 719 N N . LEU A 1 89 ? -8.013 13.242 3.136 1.00 73.69 89 LEU A N 1
ATOM 720 C CA . LEU A 1 89 ? -7.289 12.285 3.973 1.00 73.69 89 LEU A CA 1
ATOM 721 C C . LEU A 1 89 ? -5.851 12.087 3.488 1.00 73.69 89 LEU A C 1
ATOM 723 O O . LEU A 1 89 ? -4.948 12.006 4.318 1.00 73.69 89 LEU A O 1
ATOM 727 N N . LYS A 1 90 ? -5.617 12.075 2.168 1.00 72.19 90 LYS A N 1
ATOM 728 C CA . LYS A 1 90 ? -4.265 11.967 1.584 1.00 72.19 90 LYS A CA 1
ATOM 729 C C . LYS A 1 90 ? -3.378 13.165 1.928 1.00 72.19 90 LYS A C 1
ATOM 731 O O . LYS A 1 90 ? -2.210 12.989 2.251 1.00 72.19 90 LYS A O 1
ATOM 736 N N . ASN A 1 91 ? -3.952 14.367 1.869 1.00 68.38 91 ASN A N 1
ATOM 737 C CA . ASN A 1 91 ? -3.269 15.632 2.135 1.00 68.38 91 ASN A CA 1
ATOM 738 C C . ASN A 1 91 ? -3.382 16.065 3.597 1.00 68.38 91 ASN A C 1
ATOM 740 O O . ASN A 1 91 ? -2.888 17.137 3.956 1.00 68.38 91 ASN A O 1
ATOM 744 N N . SER A 1 92 ? -4.045 15.266 4.444 1.00 63.22 92 SER A N 1
ATOM 745 C CA . SER A 1 92 ? -4.010 15.520 5.877 1.00 63.22 92 SER A CA 1
ATOM 746 C C . SER A 1 92 ? -2.543 15.524 6.315 1.00 63.22 92 SER A C 1
ATOM 748 O O . SER A 1 92 ? -1.778 14.651 5.889 1.00 63.22 92 SER A O 1
ATOM 750 N N . PRO A 1 93 ? -2.097 16.519 7.104 1.00 51.19 93 PRO A N 1
ATOM 751 C CA . PRO A 1 93 ? -0.748 16.489 7.626 1.00 51.19 93 PRO A CA 1
ATOM 752 C C . PRO A 1 93 ? -0.634 15.190 8.413 1.00 51.19 93 PRO A C 1
ATOM 754 O O . PRO A 1 93 ? -1.298 15.037 9.441 1.00 51.19 93 PRO A O 1
ATOM 757 N N . THR A 1 94 ? 0.186 14.252 7.921 1.00 53.50 94 THR A N 1
ATOM 758 C CA . THR A 1 94 ? 0.650 13.116 8.722 1.00 53.50 94 THR A CA 1
ATOM 759 C C . THR A 1 94 ? 0.967 13.687 10.091 1.00 53.50 94 THR A C 1
ATOM 761 O O . THR A 1 94 ? 1.716 14.676 10.110 1.00 53.50 94 THR A O 1
ATOM 764 N N . PRO A 1 95 ? 0.366 13.186 11.190 1.00 42.19 95 PRO A N 1
ATOM 765 C CA . PRO A 1 95 ? 0.541 13.795 12.496 1.00 42.19 95 PRO A CA 1
ATOM 766 C C . PRO A 1 95 ? 2.034 14.019 12.680 1.00 42.19 95 PRO A C 1
ATOM 768 O O . PRO A 1 95 ? 2.813 13.061 12.646 1.00 42.19 95 PRO A O 1
ATOM 771 N N . LYS A 1 96 ? 2.434 15.304 12.722 1.00 38.09 96 LYS A N 1
ATOM 772 C CA . LYS A 1 96 ? 3.816 15.697 12.994 1.00 38.09 96 LYS A CA 1
ATOM 773 C C . LYS A 1 96 ? 4.187 14.871 14.203 1.00 38.09 96 LYS A C 1
ATOM 775 O O . LYS A 1 96 ? 3.451 14.944 15.185 1.00 38.09 96 LYS A O 1
ATOM 780 N N . ALA A 1 97 ? 5.234 14.053 14.076 1.00 40.34 97 ALA A N 1
ATOM 781 C CA . ALA A 1 97 ? 5.749 13.261 15.179 1.00 40.34 97 ALA A CA 1
ATOM 782 C C . ALA A 1 97 ? 5.668 14.134 16.432 1.00 40.34 97 ALA A C 1
ATOM 784 O 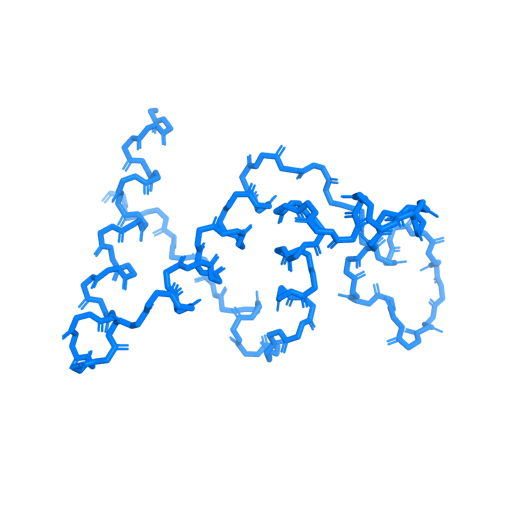O . ALA A 1 97 ? 6.280 15.207 16.451 1.00 40.34 97 ALA A O 1
ATOM 785 N N . LEU A 1 98 ? 4.783 13.753 17.360 1.00 35.47 98 LEU A N 1
ATOM 786 C CA . LEU A 1 98 ? 4.616 14.451 18.625 1.00 35.47 98 LEU A CA 1
ATOM 787 C C . LEU A 1 98 ? 6.018 14.465 19.234 1.00 35.47 98 LEU A C 1
ATOM 789 O O . LEU A 1 98 ? 6.594 13.399 19.459 1.00 35.47 98 LEU A O 1
ATOM 793 N N . LYS A 1 99 ? 6.613 15.660 19.280 1.00 30.44 99 LYS A N 1
ATOM 794 C CA . LYS A 1 99 ? 7.945 15.879 19.839 1.00 30.44 99 LYS A CA 1
ATOM 795 C C . LYS A 1 99 ? 7.919 15.601 21.329 1.00 30.44 99 LYS A C 1
ATOM 797 O O . LYS A 1 99 ? 6.894 15.955 21.953 1.00 30.44 99 LYS A O 1
#

Sequence (99 aa):
DWHNRTFEVQRIVQGNLQKTSTVTLPCLYILETTSYCMSKCTMTSGRDIHGYETRARDNYQTGRYKTVVYEHLPSQAGVRFINRLPDSLKNSPTPKALK

Secondary structure (DSSP, 8-state):
--HHHHHHHHHHHHHHHHHSS---HHHHHHHHHHHHHHHHS-PPBHHHH-SS--TTTTSBPPPS---HHHHTSHHHHHHHHHHHS-HHHHTS-------

pLDDT: mean 74.31, std 16.27, range [30.44, 91.25]

Organism: NCBI:txid36148

Radius of gyration: 15.13 Å; chains: 1; bounding box: 32×30×38 Å